Protein AF-C1D2J5-F1 (afdb_monomer_lite)

Structure (mmCIF, N/CA/C/O backbone):
data_AF-C1D2J5-F1
#
_entry.id   AF-C1D2J5-F1
#
loop_
_atom_site.group_PDB
_atom_site.id
_atom_site.type_symbol
_atom_site.label_atom_id
_atom_site.label_alt_id
_atom_site.label_comp_id
_atom_site.label_asym_id
_atom_site.label_entity_id
_atom_site.label_seq_id
_atom_site.pdbx_PDB_ins_code
_atom_site.Cartn_x
_atom_site.Cartn_y
_atom_site.Cartn_z
_atom_site.occupancy
_atom_site.B_iso_or_equiv
_atom_site.auth_seq_id
_atom_site.auth_comp_id
_atom_site.auth_asym_id
_atom_site.auth_atom_id
_atom_site.pdbx_PDB_model_num
ATOM 1 N N . MET A 1 1 ? -6.536 2.328 14.583 1.00 91.50 1 MET A N 1
ATOM 2 C CA . MET A 1 1 ? -5.349 3.203 14.401 1.00 91.50 1 MET A CA 1
ATOM 3 C C . MET A 1 1 ? -5.735 4.350 13.479 1.00 91.50 1 MET A C 1
ATOM 5 O O . MET A 1 1 ? -6.503 4.103 12.562 1.00 91.50 1 MET A O 1
ATOM 9 N N . ASP A 1 2 ? -5.246 5.573 13.706 1.00 90.94 2 ASP A N 1
ATOM 10 C CA . ASP A 1 2 ? -5.521 6.708 12.808 1.00 90.94 2 ASP A CA 1
ATOM 11 C C . ASP A 1 2 ? -4.529 6.802 11.626 1.00 90.94 2 ASP A C 1
ATOM 13 O O . ASP A 1 2 ? -3.505 6.115 11.583 1.00 90.94 2 ASP A O 1
ATOM 17 N N . LEU A 1 3 ? -4.850 7.641 10.634 1.00 90.56 3 LEU A N 1
ATOM 18 C CA . LEU A 1 3 ? -4.059 7.791 9.405 1.00 90.56 3 LEU A CA 1
ATOM 19 C C . LEU A 1 3 ? -2.657 8.386 9.625 1.00 90.56 3 LEU A C 1
ATOM 21 O O . LEU A 1 3 ? -1.710 7.845 9.048 1.00 90.56 3 LEU A O 1
ATOM 25 N N . PRO A 1 4 ? -2.465 9.453 10.430 1.00 91.62 4 PRO A N 1
ATOM 26 C CA . PRO A 1 4 ? -1.127 9.966 10.718 1.00 91.62 4 PRO A CA 1
ATOM 27 C C . PRO A 1 4 ? -0.212 8.923 11.366 1.00 91.62 4 PRO A C 1
ATOM 29 O O . PRO A 1 4 ? 0.933 8.773 10.931 1.00 91.62 4 PRO A O 1
ATOM 32 N N . ALA A 1 5 ? -0.711 8.161 12.346 1.00 93.06 5 ALA A N 1
ATOM 33 C CA . ALA A 1 5 ? 0.053 7.083 12.966 1.00 93.06 5 ALA A CA 1
ATOM 34 C C . ALA A 1 5 ? 0.360 5.968 11.957 1.00 93.06 5 ALA A C 1
ATOM 36 O O . ALA A 1 5 ? 1.503 5.523 11.855 1.00 93.06 5 ALA A O 1
ATOM 37 N N . ALA A 1 6 ? -0.623 5.561 11.148 1.00 94.62 6 ALA A N 1
ATOM 38 C 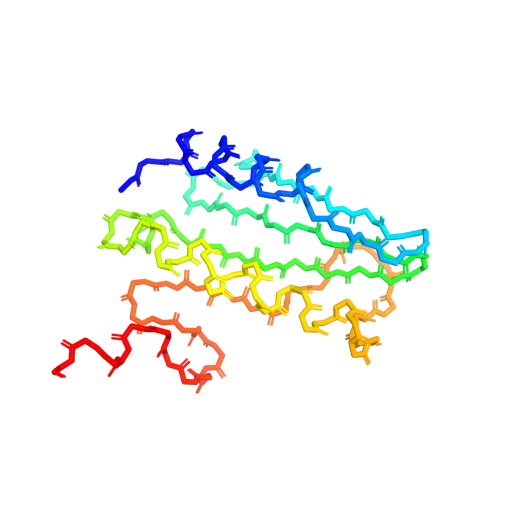CA . ALA A 1 6 ? -0.423 4.548 10.115 1.00 94.62 6 ALA A CA 1
ATOM 39 C C . ALA A 1 6 ? 0.625 4.971 9.071 1.00 94.62 6 ALA A C 1
ATOM 41 O O . ALA A 1 6 ? 1.479 4.166 8.698 1.00 94.62 6 ALA A O 1
ATOM 42 N N . LYS A 1 7 ? 0.618 6.243 8.645 1.00 94.38 7 LYS A N 1
ATOM 43 C CA . LYS A 1 7 ? 1.631 6.810 7.739 1.00 94.38 7 LYS A CA 1
ATOM 44 C C . LYS A 1 7 ? 3.030 6.718 8.341 1.00 94.38 7 LYS A C 1
ATOM 46 O O . LYS A 1 7 ? 3.953 6.320 7.636 1.00 94.38 7 LYS A O 1
ATOM 51 N N . GLN A 1 8 ? 3.195 7.045 9.624 1.00 94.94 8 GLN A N 1
ATOM 52 C CA . GLN A 1 8 ? 4.487 6.936 10.312 1.00 94.94 8 GLN A CA 1
ATOM 53 C C . GLN A 1 8 ? 4.981 5.487 10.378 1.00 94.94 8 GLN A C 1
ATOM 55 O O . GLN A 1 8 ? 6.134 5.224 10.041 1.00 94.94 8 GLN A O 1
ATOM 60 N N . VAL A 1 9 ? 4.104 4.547 10.738 1.00 96.00 9 VAL A N 1
ATOM 61 C CA . VAL A 1 9 ? 4.436 3.115 10.795 1.00 96.00 9 VAL A CA 1
ATOM 62 C C . VAL A 1 9 ? 4.844 2.593 9.419 1.00 96.00 9 VAL A C 1
ATOM 64 O O . VAL A 1 9 ? 5.890 1.964 9.279 1.00 96.00 9 VAL A O 1
ATOM 67 N N . VAL A 1 10 ? 4.058 2.890 8.380 1.00 96.12 10 VAL A N 1
ATOM 68 C CA . VAL A 1 10 ? 4.385 2.499 7.003 1.00 96.12 10 VAL A CA 1
ATOM 69 C C . VAL A 1 10 ? 5.706 3.119 6.556 1.00 96.12 10 VAL A C 1
ATOM 71 O O . VAL A 1 10 ? 6.526 2.422 5.964 1.00 96.12 10 VAL A O 1
ATOM 74 N N . GLN A 1 11 ? 5.942 4.399 6.853 1.00 95.81 11 GLN A N 1
ATOM 75 C CA . GLN A 1 11 ? 7.189 5.070 6.494 1.00 95.81 11 GLN A CA 1
ATOM 76 C C . GLN A 1 11 ? 8.402 4.407 7.156 1.00 95.81 11 GLN A C 1
ATOM 78 O O . GLN A 1 11 ? 9.431 4.245 6.502 1.00 95.81 11 GLN A O 1
ATOM 83 N N . GLN A 1 12 ? 8.284 3.999 8.421 1.00 96.00 12 GLN A N 1
ATOM 84 C CA . GLN A 1 12 ? 9.341 3.268 9.115 1.00 96.00 12 GLN A CA 1
ATOM 85 C C . GLN A 1 12 ? 9.600 1.907 8.459 1.00 96.00 12 GLN A C 1
ATOM 87 O O . GLN A 1 12 ? 10.738 1.617 8.107 1.00 96.00 12 GLN A O 1
ATOM 92 N N . ILE A 1 13 ? 8.547 1.120 8.202 1.00 95.06 13 ILE A N 1
ATOM 93 C CA . ILE A 1 13 ? 8.670 -0.179 7.523 1.00 95.06 13 ILE A CA 1
ATOM 94 C C . ILE A 1 13 ? 9.359 -0.013 6.165 1.00 95.06 13 ILE A C 1
ATOM 96 O O . ILE A 1 13 ? 10.277 -0.759 5.846 1.00 95.06 13 ILE A O 1
ATOM 100 N N . ILE A 1 14 ? 8.947 0.979 5.369 1.00 93.12 14 ILE A N 1
ATOM 101 C CA . ILE A 1 14 ? 9.548 1.271 4.063 1.00 93.12 14 ILE A CA 1
ATOM 102 C C . ILE A 1 14 ? 11.049 1.552 4.180 1.00 93.12 14 ILE A C 1
ATOM 104 O O . ILE A 1 14 ? 11.816 1.047 3.362 1.00 93.12 14 ILE A O 1
ATOM 108 N N . ASN A 1 15 ? 11.461 2.341 5.173 1.00 91.75 15 ASN A N 1
ATOM 109 C CA . ASN A 1 15 ? 12.866 2.697 5.371 1.00 91.75 15 ASN A CA 1
ATOM 110 C C . ASN A 1 15 ? 13.731 1.484 5.754 1.00 91.75 15 ASN A C 1
ATOM 112 O O . ASN A 1 15 ? 14.912 1.457 5.415 1.00 91.75 15 ASN A O 1
ATOM 116 N N . ASP A 1 16 ? 13.138 0.487 6.412 1.00 93.56 16 ASP A N 1
ATOM 117 C CA . ASP A 1 16 ? 13.830 -0.723 6.864 1.00 93.56 16 ASP A CA 1
ATOM 118 C C . ASP A 1 16 ? 13.852 -1.841 5.796 1.00 93.56 16 ASP A C 1
ATOM 120 O O . ASP A 1 16 ? 14.579 -2.831 5.928 1.00 93.56 16 ASP A O 1
ATOM 124 N N . LEU A 1 17 ? 13.072 -1.716 4.715 1.00 89.88 17 LEU A N 1
ATOM 125 C CA . LEU A 1 17 ? 12.999 -2.727 3.658 1.00 89.88 17 LEU A CA 1
ATOM 126 C C . LEU A 1 17 ? 14.209 -2.674 2.715 1.00 89.88 17 LEU A C 1
ATOM 128 O O . LEU A 1 17 ? 14.514 -1.656 2.098 1.00 89.88 17 LEU A O 1
ATOM 132 N N . SER A 1 18 ? 14.840 -3.830 2.491 1.00 91.12 18 SER A N 1
ATOM 133 C CA . SER A 1 18 ? 15.843 -3.997 1.431 1.00 91.12 18 SER A CA 1
ATOM 134 C C . SER A 1 18 ? 15.171 -4.159 0.066 1.00 91.12 18 SER A C 1
ATOM 136 O O . SER A 1 18 ? 14.661 -5.232 -0.255 1.00 91.12 18 SER A O 1
ATOM 138 N N . LEU A 1 19 ? 15.161 -3.105 -0.748 1.00 90.12 19 LEU A N 1
ATOM 139 C CA . LEU A 1 19 ? 14.510 -3.101 -2.061 1.00 90.12 19 LEU A CA 1
ATOM 140 C C . LEU A 1 19 ? 15.486 -3.469 -3.194 1.00 90.12 19 LEU A C 1
ATOM 142 O O . LEU A 1 19 ? 16.669 -3.146 -3.095 1.00 90.12 19 LEU A O 1
ATOM 146 N N . PRO A 1 20 ? 15.017 -4.103 -4.289 1.00 90.50 20 PRO A N 1
ATOM 147 C CA . PRO A 1 20 ? 15.836 -4.292 -5.485 1.00 90.50 20 PRO A CA 1
ATOM 148 C C . PRO A 1 20 ? 16.302 -2.958 -6.080 1.00 90.50 20 PRO A C 1
ATOM 150 O O . PRO A 1 20 ? 15.572 -1.964 -6.019 1.00 90.50 20 PRO A O 1
ATOM 153 N N . ASP A 1 21 ? 17.463 -2.957 -6.736 1.00 90.00 21 ASP A N 1
ATOM 154 C CA . ASP A 1 21 ? 18.033 -1.764 -7.373 1.00 90.00 21 ASP A CA 1
ATOM 155 C C . ASP A 1 21 ? 17.024 -1.026 -8.266 1.00 90.00 21 ASP A C 1
ATOM 157 O O . ASP A 1 21 ? 16.275 -1.621 -9.045 1.00 90.00 21 ASP A O 1
ATOM 161 N N . GLY A 1 22 ? 16.998 0.303 -8.145 1.00 88.00 22 GLY A N 1
ATOM 162 C CA . GLY A 1 22 ? 16.078 1.158 -8.899 1.00 88.00 22 GLY A CA 1
ATOM 163 C C . GLY A 1 22 ? 14.617 1.102 -8.435 1.00 88.00 22 GLY A C 1
ATOM 164 O O . GLY A 1 22 ? 13.764 1.729 -9.071 1.00 88.00 22 GLY A O 1
ATOM 165 N N . THR A 1 23 ? 14.324 0.394 -7.338 1.00 93.31 23 THR A N 1
ATOM 166 C CA . THR A 1 23 ? 13.004 0.370 -6.699 1.00 93.31 23 THR A CA 1
ATOM 167 C C . THR A 1 23 ? 12.929 1.384 -5.566 1.00 93.31 23 THR A C 1
ATOM 169 O O . THR A 1 23 ? 13.836 1.500 -4.747 1.00 93.31 23 THR A O 1
ATOM 172 N N . ARG A 1 24 ? 11.825 2.125 -5.509 1.00 92.69 24 ARG A N 1
ATOM 173 C CA . ARG A 1 24 ? 11.504 3.080 -4.450 1.00 92.69 24 ARG A CA 1
ATOM 174 C C . ARG A 1 24 ? 10.089 2.831 -3.960 1.00 92.69 24 ARG A C 1
ATOM 176 O O . ARG A 1 24 ? 9.193 2.552 -4.759 1.00 92.69 24 ARG A O 1
ATOM 183 N N . LEU A 1 25 ? 9.907 2.970 -2.657 1.00 94.12 25 LEU A N 1
ATOM 184 C CA . LEU A 1 25 ? 8.610 2.953 -2.003 1.00 94.12 25 LEU A CA 1
ATOM 185 C C . LEU A 1 25 ? 8.287 4.351 -1.470 1.00 94.12 25 LEU A C 1
ATOM 187 O O . LEU A 1 25 ? 9.185 5.101 -1.091 1.00 94.12 25 LEU A O 1
ATOM 191 N N . GLY A 1 26 ? 7.005 4.691 -1.443 1.00 93.19 26 GLY A N 1
ATOM 192 C CA . GLY A 1 26 ? 6.492 5.914 -0.838 1.00 93.19 26 GLY A CA 1
ATOM 193 C C . GLY A 1 26 ? 5.137 5.675 -0.187 1.00 93.19 26 GLY A C 1
ATOM 194 O O . GLY A 1 26 ? 4.445 4.710 -0.515 1.00 93.19 26 GLY A O 1
ATOM 195 N N . VAL A 1 27 ? 4.758 6.559 0.732 1.00 93.31 27 VAL A N 1
ATOM 196 C CA . VAL A 1 27 ? 3.453 6.539 1.394 1.00 93.31 27 VAL A CA 1
ATOM 197 C C . VAL A 1 27 ? 2.815 7.921 1.344 1.00 93.31 27 VAL A C 1
ATOM 199 O O . VAL A 1 27 ? 3.472 8.925 1.620 1.00 93.31 27 VAL A O 1
ATOM 202 N N . ASP A 1 28 ? 1.535 7.968 0.993 1.00 90.38 28 ASP A N 1
ATOM 203 C CA . ASP A 1 28 ? 0.780 9.205 0.830 1.00 90.38 28 AS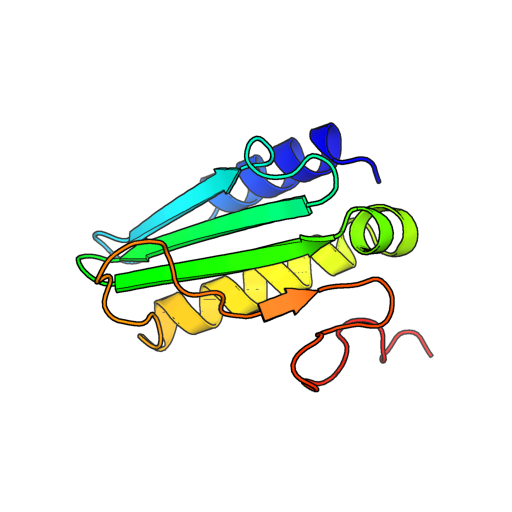P A CA 1
ATOM 204 C C . ASP A 1 28 ? -0.633 9.104 1.426 1.00 90.38 28 ASP A C 1
ATOM 206 O O . ASP A 1 28 ? -1.262 8.049 1.398 1.00 90.38 28 ASP A O 1
ATOM 210 N N . VAL A 1 29 ? -1.117 10.222 1.964 1.00 81.38 29 VAL A N 1
ATOM 211 C CA . VAL A 1 29 ? -2.487 10.427 2.473 1.00 81.38 29 VAL A CA 1
ATOM 212 C C . VAL A 1 29 ? -3.164 11.630 1.803 1.00 81.38 29 VAL A C 1
ATOM 214 O O . VAL A 1 29 ? -4.359 11.843 1.986 1.00 81.38 29 VAL A O 1
ATOM 217 N N . ASP A 1 30 ? -2.427 12.426 1.021 1.00 64.12 30 ASP A N 1
ATOM 218 C CA . ASP A 1 30 ? -2.837 13.781 0.644 1.00 64.12 30 ASP A CA 1
ATOM 219 C C . ASP A 1 30 ? -3.888 13.794 -0.482 1.00 64.12 30 ASP A C 1
ATOM 221 O O . ASP A 1 30 ? -4.643 14.756 -0.618 1.00 64.12 30 ASP A O 1
ATOM 225 N N . ALA A 1 31 ? -4.001 12.716 -1.268 1.00 66.06 31 ALA A N 1
ATOM 226 C CA . ALA A 1 31 ? -4.985 12.617 -2.352 1.00 66.06 31 ALA A CA 1
ATOM 227 C C . ALA A 1 31 ? -6.412 12.256 -1.885 1.00 66.06 31 ALA A C 1
ATOM 229 O O . ALA A 1 31 ? -7.376 12.512 -2.608 1.00 66.06 31 ALA A O 1
ATOM 230 N N . ASN A 1 32 ? -6.568 11.627 -0.713 1.00 77.00 32 ASN A N 1
ATOM 231 C CA . ASN A 1 32 ? -7.872 11.263 -0.156 1.00 77.00 32 ASN A CA 1
ATOM 232 C C . ASN A 1 32 ? -7.764 11.091 1.373 1.00 77.00 32 ASN A C 1
ATOM 234 O O . ASN A 1 32 ? -7.069 10.176 1.816 1.00 77.00 32 ASN A O 1
ATOM 238 N N . PRO A 1 33 ? -8.483 11.902 2.174 1.00 79.69 33 PRO A N 1
ATOM 239 C CA . PRO A 1 33 ? -8.329 11.930 3.628 1.00 79.69 33 PRO A CA 1
ATOM 240 C C . PRO A 1 33 ? -8.807 10.658 4.340 1.00 7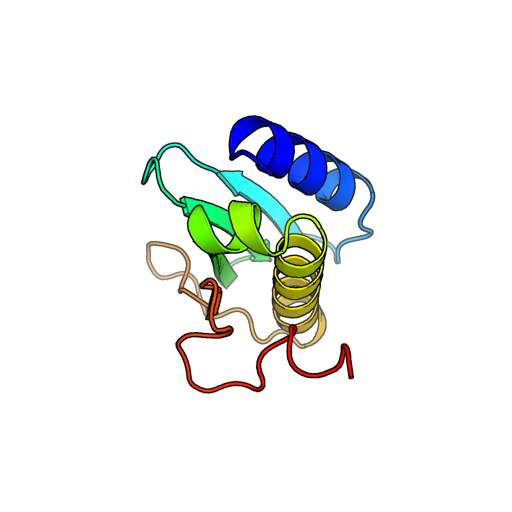9.69 33 PRO A C 1
ATOM 242 O O . PRO A 1 33 ? -8.584 10.542 5.538 1.00 79.69 33 PRO A O 1
ATOM 245 N N . ASP A 1 34 ? -9.438 9.714 3.636 1.00 92.12 34 ASP A N 1
ATOM 246 C CA . ASP A 1 34 ? -9.898 8.437 4.189 1.00 92.12 34 ASP A CA 1
ATOM 247 C C . ASP A 1 34 ? -9.077 7.242 3.680 1.00 92.12 34 ASP A C 1
ATOM 249 O O . ASP A 1 34 ? -9.503 6.087 3.795 1.00 92.12 34 ASP A O 1
ATOM 253 N N . ARG A 1 35 ? -7.910 7.489 3.069 1.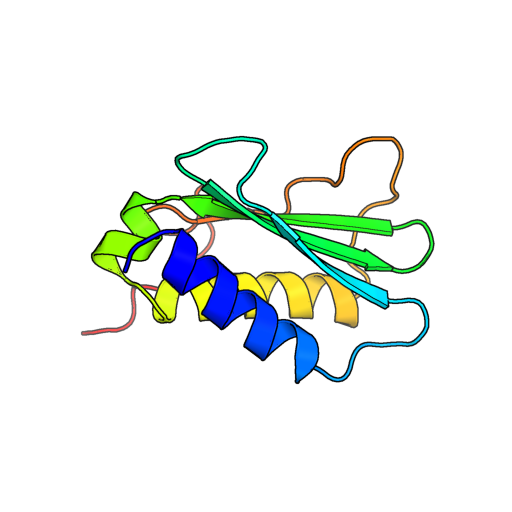00 93.44 35 ARG A N 1
ATOM 254 C CA . ARG A 1 35 ? -7.072 6.441 2.477 1.00 93.44 35 ARG A CA 1
ATOM 255 C C . ARG A 1 35 ? -5.589 6.670 2.734 1.00 93.44 35 ARG A C 1
ATOM 257 O O . ARG A 1 35 ? -5.087 7.785 2.659 1.00 93.44 35 ARG A O 1
ATOM 264 N N . LEU A 1 36 ? -4.881 5.570 2.959 1.00 95.44 36 LEU A N 1
ATOM 265 C CA . LEU A 1 36 ? -3.428 5.501 2.964 1.00 95.44 36 LEU A CA 1
ATOM 266 C C . LEU A 1 36 ? -2.968 4.780 1.695 1.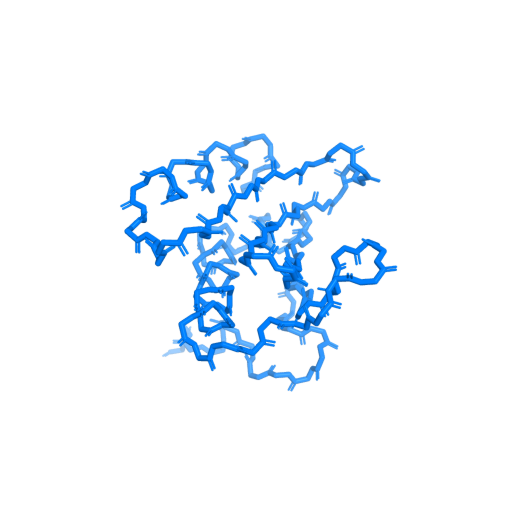00 95.44 36 LEU A C 1
ATOM 268 O O . LEU A 1 36 ? -3.264 3.601 1.498 1.00 95.44 36 LEU A O 1
ATOM 272 N N . ASN A 1 37 ? -2.243 5.485 0.836 1.00 95.38 37 ASN A N 1
ATOM 273 C CA . ASN A 1 37 ? -1.687 4.953 -0.400 1.00 95.38 37 ASN A CA 1
ATOM 274 C C . ASN A 1 37 ? -0.232 4.546 -0.172 1.00 95.38 37 ASN A C 1
ATOM 276 O O . ASN A 1 37 ? 0.577 5.366 0.256 1.00 95.38 37 ASN A O 1
ATOM 280 N N . ILE A 1 38 ? 0.123 3.309 -0.510 1.00 96.06 38 ILE A N 1
ATOM 281 C CA . ILE A 1 38 ? 1.506 2.826 -0.508 1.00 96.06 38 ILE A CA 1
ATOM 282 C C . ILE A 1 38 ? 1.921 2.571 -1.951 1.00 96.06 38 ILE A C 1
ATOM 284 O O . ILE A 1 38 ? 1.363 1.708 -2.626 1.00 96.06 38 ILE A O 1
ATOM 288 N N . ILE A 1 39 ? 2.882 3.348 -2.435 1.00 95.25 39 ILE A N 1
ATOM 289 C CA . ILE A 1 39 ? 3.268 3.408 -3.842 1.00 95.25 39 ILE A CA 1
ATOM 290 C C . ILE A 1 39 ? 4.620 2.724 -4.013 1.00 95.25 39 ILE A C 1
ATOM 292 O O . ILE A 1 39 ? 5.573 3.047 -3.308 1.00 95.25 39 ILE A O 1
ATOM 296 N N . ALA A 1 40 ? 4.723 1.823 -4.987 1.00 95.50 40 ALA A N 1
ATOM 297 C CA . ALA A 1 40 ? 5.985 1.265 -5.450 1.00 95.50 40 ALA A CA 1
ATOM 298 C C . ALA A 1 40 ? 6.299 1.754 -6.858 1.00 95.50 40 ALA A C 1
ATOM 300 O O . ALA A 1 40 ? 5.437 1.723 -7.734 1.00 95.50 40 ALA A O 1
ATOM 301 N N . ILE A 1 41 ? 7.549 2.149 -7.086 1.00 94.25 41 ILE A N 1
ATOM 302 C CA . ILE A 1 41 ? 8.088 2.497 -8.402 1.00 94.25 41 ILE A CA 1
ATOM 303 C C . ILE A 1 41 ? 9.370 1.697 -8.603 1.00 94.25 41 ILE A C 1
ATOM 305 O O . ILE A 1 41 ? 10.298 1.838 -7.816 1.00 94.25 41 ILE A O 1
ATOM 309 N N . SER A 1 42 ? 9.448 0.898 -9.663 1.00 92.75 42 SER A N 1
ATOM 310 C CA . SER A 1 42 ? 10.640 0.132 -10.040 1.00 92.75 42 SER A CA 1
ATOM 311 C C . SER A 1 42 ? 10.948 0.354 -11.520 1.00 92.75 42 SER A C 1
ATOM 313 O O . SER A 1 42 ? 10.236 -0.122 -12.409 1.00 92.75 42 SER A O 1
ATOM 315 N N . GLY A 1 43 ? 11.977 1.156 -11.807 1.00 90.25 43 GLY A N 1
ATOM 316 C CA . GLY A 1 43 ? 12.278 1.597 -13.172 1.00 90.25 43 GLY A CA 1
ATOM 317 C C . GLY A 1 43 ? 11.086 2.307 -13.834 1.00 90.25 43 GLY A C 1
ATOM 318 O O . GLY A 1 43 ? 10.668 3.372 -13.390 1.00 90.25 43 GLY A O 1
ATOM 319 N N . ARG A 1 44 ? 10.535 1.717 -14.908 1.00 92.25 44 ARG A N 1
ATOM 320 C CA . ARG A 1 44 ? 9.345 2.218 -15.637 1.00 92.25 44 ARG A CA 1
ATOM 321 C C . ARG A 1 44 ? 8.035 1.556 -15.205 1.00 92.25 44 ARG A C 1
ATOM 323 O O . ARG A 1 44 ? 7.064 1.576 -15.957 1.00 92.25 44 ARG A O 1
ATOM 330 N N . ARG A 1 45 ? 8.013 0.902 -14.050 1.00 94.38 45 ARG A N 1
ATOM 331 C CA . ARG A 1 45 ? 6.842 0.195 -13.534 1.00 94.38 45 ARG A CA 1
ATOM 332 C C . ARG A 1 45 ? 6.413 0.810 -12.218 1.00 94.38 45 ARG A C 1
ATOM 334 O O . ARG A 1 45 ? 7.272 1.195 -11.427 1.00 94.38 45 ARG A O 1
ATOM 341 N N . ALA A 1 46 ? 5.111 0.908 -11.983 1.00 95.06 46 ALA A N 1
ATOM 342 C CA . ALA A 1 46 ? 4.611 1.373 -10.699 1.00 95.06 46 ALA A CA 1
ATOM 343 C C . ALA A 1 46 ? 3.243 0.793 -10.368 1.00 95.06 46 ALA A C 1
ATOM 345 O O . ALA A 1 46 ? 2.430 0.514 -11.250 1.00 95.06 46 ALA A O 1
ATOM 346 N N . GLY A 1 47 ? 2.984 0.673 -9.074 1.00 95.50 47 GLY A N 1
ATOM 347 C CA . GLY A 1 47 ? 1.695 0.264 -8.553 1.00 95.50 47 GLY A CA 1
ATOM 348 C C . GLY A 1 47 ? 1.443 0.868 -7.183 1.00 95.50 47 GLY A C 1
ATOM 349 O O . GLY A 1 47 ? 2.367 1.337 -6.518 1.00 95.50 47 GLY A O 1
ATOM 350 N N . VAL A 1 48 ? 0.181 0.880 -6.782 1.00 95.69 48 VAL A N 1
ATOM 351 C CA . VAL A 1 48 ? -0.258 1.400 -5.490 1.00 95.69 48 VAL A CA 1
ATOM 352 C C . VAL A 1 48 ? -1.150 0.385 -4.792 1.00 95.69 48 VAL A C 1
ATOM 354 O O . VAL A 1 48 ? -2.048 -0.191 -5.403 1.00 95.69 48 VAL A O 1
ATOM 357 N N . VAL A 1 49 ? -0.902 0.163 -3.508 1.00 96.62 49 VAL A N 1
ATOM 358 C CA . VAL A 1 49 ? -1.830 -0.529 -2.614 1.00 96.62 49 VAL A CA 1
ATOM 359 C C . VAL A 1 49 ? -2.501 0.517 -1.738 1.00 96.62 49 VAL A C 1
ATOM 361 O O . VAL A 1 49 ? -1.837 1.404 -1.207 1.00 96.62 49 VAL A O 1
ATOM 364 N N . VAL A 1 50 ? -3.817 0.422 -1.605 1.00 96.25 50 VAL A N 1
ATOM 365 C CA . VAL A 1 50 ? -4.635 1.383 -0.863 1.00 96.25 50 VAL A CA 1
ATOM 366 C C . VAL A 1 50 ? -5.177 0.713 0.393 1.00 96.25 50 VAL A C 1
ATOM 368 O O . VAL A 1 50 ? -5.715 -0.389 0.314 1.00 96.25 50 VAL A O 1
ATOM 371 N N . ILE A 1 51 ? -5.074 1.380 1.538 1.00 96.81 51 ILE A N 1
ATOM 372 C CA . ILE A 1 51 ? -5.709 0.963 2.793 1.00 96.81 51 ILE A CA 1
ATOM 373 C C . ILE A 1 51 ? -6.748 2.015 3.163 1.00 96.81 51 ILE A C 1
ATOM 375 O O . ILE A 1 51 ? -6.422 3.202 3.211 1.00 96.81 51 ILE A O 1
ATOM 379 N N . THR A 1 52 ? -7.994 1.616 3.405 1.00 96.12 52 THR A N 1
ATOM 380 C CA . THR A 1 52 ? -9.020 2.558 3.867 1.00 96.12 52 THR A CA 1
ATOM 381 C C . THR A 1 52 ? -8.831 2.897 5.346 1.00 96.12 52 THR A C 1
ATOM 383 O O . THR A 1 52 ? -8.247 2.133 6.119 1.00 96.12 52 THR A O 1
ATOM 386 N N . LYS A 1 53 ? -9.339 4.060 5.757 1.00 95.69 53 LYS A N 1
ATOM 387 C CA . LYS A 1 53 ? -9.324 4.506 7.152 1.00 95.69 53 LYS A CA 1
ATOM 388 C C . LYS A 1 53 ? -9.999 3.499 8.087 1.00 95.69 53 LYS A C 1
ATOM 390 O O . LYS A 1 53 ? -9.404 3.129 9.088 1.00 95.69 53 LYS A O 1
ATOM 395 N N . GLU A 1 54 ? -11.175 2.997 7.720 1.00 95.50 54 GLU A N 1
ATOM 396 C CA . GLU A 1 54 ? -11.898 1.955 8.470 1.00 95.50 54 GLU A CA 1
ATOM 397 C C . GLU A 1 54 ? -11.059 0.675 8.655 1.00 95.50 54 GLU A C 1
ATOM 399 O O . GLU A 1 54 ? -11.001 0.129 9.751 1.00 95.50 54 GLU A O 1
ATOM 404 N N . ALA A 1 55 ? -10.305 0.233 7.639 1.00 96.31 55 ALA A N 1
ATOM 405 C CA . ALA A 1 55 ? -9.429 -0.934 7.769 1.00 96.31 55 ALA A CA 1
ATOM 406 C C . ALA A 1 55 ? -8.291 -0.700 8.779 1.00 96.31 55 ALA A C 1
ATOM 408 O O . ALA A 1 55 ? -7.890 -1.616 9.501 1.00 96.31 55 ALA A O 1
ATOM 409 N N . LEU A 1 56 ? -7.759 0.525 8.839 1.00 96.44 56 LEU A N 1
ATOM 410 C CA . LEU A 1 56 ? -6.758 0.929 9.831 1.00 96.44 56 LEU A CA 1
ATOM 411 C C . LEU A 1 56 ? -7.365 1.074 11.231 1.00 96.44 56 LEU A C 1
ATOM 413 O O . LEU A 1 56 ? -6.705 0.756 12.225 1.00 96.44 56 LEU A O 1
ATOM 417 N N . GLU A 1 57 ? -8.602 1.550 11.331 1.00 95.56 57 GLU A N 1
ATOM 418 C CA . GLU A 1 57 ? -9.336 1.675 12.588 1.00 95.56 57 GLU A CA 1
ATOM 419 C C . GLU A 1 57 ? -9.606 0.301 13.202 1.00 95.56 57 GLU A C 1
ATOM 421 O O . GLU A 1 57 ? -9.208 0.090 14.350 1.00 95.56 57 GLU A O 1
ATOM 426 N N . ASP A 1 58 ? -10.125 -0.633 12.406 1.00 95.69 58 ASP A N 1
ATOM 427 C CA . ASP A 1 58 ? -10.523 -1.970 12.850 1.00 95.69 58 ASP A CA 1
ATOM 428 C C . ASP A 1 58 ? -9.330 -2.920 13.043 1.00 95.69 58 ASP A C 1
ATOM 430 O O . ASP A 1 58 ? -9.266 -3.651 14.031 1.00 95.69 58 ASP A O 1
ATOM 434 N N . HIS A 1 59 ? -8.354 -2.906 12.122 1.00 95.94 59 HIS A N 1
ATOM 435 C CA . HIS A 1 59 ? -7.304 -3.939 12.058 1.00 95.94 59 HIS A CA 1
ATOM 436 C C . HIS A 1 59 ? -5.874 -3.408 12.232 1.00 95.94 59 HIS A C 1
ATOM 438 O O . HIS A 1 59 ? -4.934 -4.193 12.395 1.00 95.94 59 HIS A O 1
ATOM 444 N N . GLY A 1 60 ? -5.674 -2.087 12.202 1.00 95.44 60 GLY A N 1
ATOM 445 C CA . GLY A 1 60 ? -4.392 -1.426 12.473 1.00 95.44 60 GLY A CA 1
ATOM 446 C C . GLY A 1 60 ? -3.197 -2.042 11.736 1.00 95.44 60 GLY A C 1
ATOM 447 O O . GLY A 1 60 ? -3.151 -2.086 10.506 1.00 95.44 60 GLY A O 1
ATOM 448 N N . HIS A 1 61 ? -2.218 -2.547 12.495 1.00 95.69 61 HIS A N 1
ATOM 449 C CA . HIS A 1 61 ? -0.994 -3.150 11.955 1.00 95.69 61 HIS A CA 1
ATOM 450 C C . HIS A 1 61 ? -1.245 -4.335 11.016 1.00 95.69 61 HIS A C 1
ATOM 452 O O . HIS A 1 61 ? -0.457 -4.550 10.097 1.00 95.69 61 HIS A O 1
ATOM 458 N N . LYS A 1 62 ? -2.331 -5.099 11.196 1.00 95.44 62 LYS A N 1
ATOM 459 C CA . LYS A 1 62 ? -2.649 -6.209 10.286 1.00 95.44 62 LYS A CA 1
ATOM 460 C C . LYS A 1 62 ? -2.966 -5.711 8.882 1.00 95.44 62 LYS A C 1
ATOM 462 O O . LYS A 1 62 ? -2.478 -6.293 7.915 1.00 95.44 62 LYS A O 1
ATOM 467 N N . ALA A 1 63 ? -3.721 -4.618 8.771 1.00 96.62 63 ALA A N 1
ATOM 468 C CA . ALA A 1 63 ? -4.015 -3.993 7.486 1.00 96.62 63 ALA A CA 1
ATOM 469 C C . ALA A 1 63 ? -2.730 -3.486 6.808 1.00 96.62 63 ALA A C 1
ATOM 471 O O . ALA A 1 63 ? -2.504 -3.747 5.627 1.00 96.62 63 ALA A O 1
ATOM 472 N N . ILE A 1 64 ? -1.849 -2.841 7.582 1.00 96.94 64 ILE A N 1
ATOM 473 C CA . ILE A 1 64 ? -0.543 -2.363 7.106 1.00 96.94 64 ILE A CA 1
ATOM 474 C C . ILE A 1 64 ? 0.321 -3.520 6.593 1.00 96.94 64 ILE A C 1
ATOM 476 O O . ILE A 1 64 ? 0.802 -3.473 5.462 1.00 96.94 64 ILE A O 1
ATOM 480 N N . ASN A 1 65 ? 0.492 -4.576 7.388 1.00 96.00 65 ASN A N 1
ATOM 481 C CA . ASN A 1 65 ? 1.341 -5.709 7.024 1.00 96.00 65 ASN A CA 1
ATOM 482 C C . ASN A 1 65 ? 0.830 -6.419 5.766 1.00 96.00 65 ASN A C 1
ATOM 484 O O . ASN A 1 65 ? 1.620 -6.733 4.879 1.00 96.00 65 ASN A O 1
ATOM 488 N N . ALA A 1 66 ? -0.486 -6.618 5.650 1.00 96.31 66 ALA A N 1
ATOM 489 C CA . ALA A 1 66 ? -1.088 -7.203 4.456 1.00 96.31 66 ALA A CA 1
ATOM 490 C C . ALA A 1 66 ? -0.826 -6.352 3.204 1.00 96.31 66 ALA A C 1
ATOM 492 O O . ALA A 1 66 ? -0.499 -6.886 2.141 1.00 96.31 66 ALA A O 1
ATOM 493 N N . ALA A 1 67 ? -0.932 -5.028 3.333 1.00 96.44 67 ALA A N 1
ATOM 494 C CA . ALA A 1 67 ? -0.667 -4.100 2.243 1.00 96.44 67 ALA A CA 1
ATOM 495 C C . ALA A 1 67 ? 0.803 -4.099 1.806 1.00 96.44 67 ALA A C 1
ATOM 497 O O . ALA A 1 67 ? 1.086 -4.188 0.609 1.00 96.44 67 ALA A O 1
ATOM 498 N N . ILE A 1 68 ? 1.731 -4.062 2.766 1.00 95.88 68 ILE A N 1
ATOM 499 C CA . ILE A 1 68 ? 3.170 -4.139 2.502 1.00 95.88 68 ILE A CA 1
ATOM 500 C C . ILE A 1 68 ? 3.529 -5.466 1.837 1.00 95.88 68 ILE A C 1
ATOM 502 O O . ILE A 1 68 ? 4.223 -5.459 0.825 1.00 95.88 68 ILE A O 1
ATOM 506 N N . GLU A 1 69 ? 3.029 -6.595 2.337 1.00 95.12 69 GLU A N 1
ATOM 507 C CA . GLU A 1 69 ? 3.298 -7.908 1.740 1.00 95.12 69 GLU A CA 1
ATOM 508 C C . GLU A 1 69 ? 2.796 -8.003 0.298 1.00 95.12 69 GLU A C 1
ATOM 510 O O . GLU A 1 69 ? 3.514 -8.487 -0.580 1.00 95.12 69 GLU A O 1
ATOM 515 N N . ARG A 1 70 ? 1.601 -7.474 0.011 1.00 95.50 70 ARG A N 1
ATOM 516 C CA . ARG A 1 70 ? 1.082 -7.431 -1.359 1.00 95.50 70 ARG A CA 1
ATOM 517 C C . ARG A 1 70 ? 1.968 -6.602 -2.285 1.00 95.50 70 ARG A C 1
ATOM 519 O O . ARG A 1 70 ? 2.256 -7.024 -3.404 1.00 95.50 70 ARG A O 1
ATOM 526 N N . LEU A 1 71 ? 2.424 -5.444 -1.811 1.00 94.75 71 LEU A N 1
ATOM 527 C CA . LEU A 1 71 ? 3.301 -4.567 -2.580 1.00 94.75 71 LEU A CA 1
ATOM 528 C C . LEU A 1 71 ? 4.688 -5.192 -2.792 1.00 94.75 71 LEU A C 1
ATOM 530 O O . LEU A 1 71 ? 5.231 -5.122 -3.894 1.00 94.75 71 LEU A O 1
ATOM 534 N N . ARG A 1 72 ? 5.243 -5.850 -1.766 1.00 94.06 72 ARG A N 1
ATOM 535 C CA . ARG A 1 72 ? 6.516 -6.579 -1.845 1.00 94.06 72 ARG A CA 1
ATOM 536 C C . ARG A 1 72 ? 6.450 -7.682 -2.890 1.00 94.06 72 ARG A C 1
ATOM 538 O O . ARG A 1 72 ? 7.323 -7.719 -3.749 1.00 94.06 72 ARG A O 1
ATOM 545 N N . ARG A 1 73 ? 5.412 -8.525 -2.876 1.00 93.88 73 ARG A N 1
ATOM 546 C CA . ARG A 1 73 ? 5.219 -9.562 -3.908 1.00 93.88 73 ARG A CA 1
ATOM 547 C C . ARG A 1 73 ? 5.227 -8.959 -5.307 1.00 93.88 73 ARG A C 1
ATOM 549 O O . ARG A 1 73 ? 6.040 -9.355 -6.128 1.00 93.88 73 ARG A O 1
ATOM 556 N N . ALA A 1 74 ? 4.452 -7.897 -5.532 1.00 94.00 74 ALA A N 1
ATOM 557 C CA . ALA A 1 74 ? 4.425 -7.228 -6.832 1.00 94.00 74 ALA A CA 1
ATOM 558 C C . ALA A 1 74 ? 5.809 -6.708 -7.283 1.00 94.00 74 ALA A C 1
ATOM 560 O O . ALA A 1 74 ? 6.132 -6.751 -8.471 1.00 94.00 74 ALA A O 1
ATOM 561 N N . ILE A 1 75 ? 6.640 -6.234 -6.346 1.00 93.31 75 ILE A N 1
ATOM 562 C CA . ILE A 1 75 ? 8.021 -5.812 -6.617 1.00 93.31 75 ILE A CA 1
ATOM 563 C C . ILE A 1 75 ? 8.916 -7.008 -6.970 1.00 93.31 75 ILE A C 1
ATOM 565 O O . ILE A 1 75 ? 9.564 -6.988 -8.018 1.00 93.31 75 ILE A O 1
ATOM 569 N N . TYR A 1 76 ? 8.992 -8.024 -6.105 1.00 91.25 76 TYR A N 1
ATOM 570 C CA . TYR A 1 76 ? 9.952 -9.126 -6.261 1.00 91.25 76 TYR A CA 1
ATOM 571 C C . TYR A 1 76 ? 9.567 -10.093 -7.384 1.00 91.25 76 TYR A C 1
ATOM 573 O O . TYR A 1 76 ? 10.455 -10.573 -8.091 1.00 91.25 76 TYR A O 1
ATOM 581 N N . ASP A 1 77 ? 8.270 -10.288 -7.620 1.00 92.31 77 ASP A N 1
ATOM 582 C CA . ASP A 1 77 ? 7.749 -11.131 -8.702 1.00 92.31 77 ASP A CA 1
ATOM 583 C C . ASP A 1 77 ? 7.760 -10.396 -10.059 1.00 92.31 77 ASP A C 1
ATOM 585 O O . ASP A 1 77 ? 7.516 -10.992 -11.104 1.00 92.31 77 ASP A O 1
ATOM 589 N N . LYS A 1 78 ? 8.138 -9.104 -10.072 1.00 84.75 78 LYS A N 1
ATOM 590 C CA . LYS A 1 78 ? 8.167 -8.212 -11.252 1.00 84.75 78 LYS A CA 1
ATOM 591 C C . LYS A 1 78 ? 6.792 -7.998 -11.900 1.00 84.75 78 LYS A C 1
ATOM 593 O O . LYS A 1 78 ? 6.704 -7.631 -13.077 1.00 84.75 78 LYS A O 1
ATOM 598 N N . ASP A 1 79 ? 5.746 -8.114 -11.093 1.00 90.81 79 ASP A N 1
ATOM 599 C CA . ASP A 1 79 ? 4.343 -7.954 -11.478 1.00 90.81 79 ASP A CA 1
ATOM 600 C C . ASP A 1 79 ? 3.863 -6.496 -11.462 1.00 90.81 79 ASP A C 1
ATOM 602 O O . ASP A 1 79 ? 2.710 -6.212 -11.788 1.00 90.81 79 ASP A O 1
ATOM 606 N N . LEU A 1 80 ? 4.735 -5.532 -11.137 1.00 92.81 80 LEU A N 1
ATOM 607 C CA . LEU A 1 80 ? 4.391 -4.115 -11.266 1.00 92.81 80 LEU A CA 1
ATOM 608 C C . LEU A 1 80 ? 4.054 -3.765 -12.732 1.00 92.81 80 LEU A C 1
ATOM 610 O O . LEU A 1 80 ? 4.900 -3.970 -13.613 1.00 92.81 80 LEU A O 1
ATOM 614 N N . PRO A 1 81 ? 2.875 -3.187 -13.019 1.00 92.12 81 PRO A N 1
ATOM 615 C CA . PRO A 1 81 ? 2.501 -2.774 -14.369 1.00 92.12 81 PRO A CA 1
ATOM 616 C C . PRO A 1 81 ? 3.401 -1.665 -14.919 1.00 92.12 81 PRO A C 1
ATOM 618 O O . PRO A 1 81 ? 3.999 -0.896 -14.164 1.00 92.12 81 PRO A O 1
ATOM 621 N N . LEU A 1 82 ? 3.478 -1.555 -16.250 1.00 92.12 82 LEU A N 1
ATOM 622 C CA . LEU A 1 82 ? 4.149 -0.428 -16.900 1.00 92.12 82 LEU A CA 1
ATOM 623 C C . LEU A 1 82 ? 3.460 0.884 -16.525 1.00 92.12 82 LEU A C 1
ATOM 625 O O . LEU A 1 82 ? 2.241 1.013 -16.611 1.00 92.12 82 LEU A O 1
ATOM 629 N N . LEU A 1 83 ? 4.263 1.870 -16.142 1.00 89.50 83 LEU A N 1
ATOM 630 C CA . LEU A 1 83 ? 3.783 3.188 -15.784 1.00 89.50 83 LEU A CA 1
ATOM 631 C C . LEU A 1 83 ? 3.517 4.003 -17.053 1.00 89.50 83 LEU A C 1
ATOM 633 O O . LEU A 1 83 ? 4.445 4.497 -17.690 1.00 89.50 83 LEU A O 1
ATOM 637 N N . THR A 1 84 ? 2.243 4.151 -17.406 1.00 87.12 84 THR A N 1
ATOM 638 C CA . THR A 1 84 ? 1.779 4.994 -18.524 1.00 87.12 84 THR A CA 1
ATOM 639 C C . THR A 1 84 ? 1.112 6.291 -18.050 1.00 87.12 84 THR A C 1
ATOM 641 O O . THR A 1 84 ? 0.600 7.048 -18.870 1.00 87.12 84 THR A O 1
ATOM 644 N N . GLY A 1 85 ? 1.093 6.546 -16.735 1.00 88.00 85 GLY A N 1
ATOM 645 C CA . GLY A 1 85 ? 0.398 7.667 -16.100 1.00 88.00 85 GLY A CA 1
ATOM 646 C C . GLY A 1 85 ? 0.478 7.600 -14.572 1.00 88.00 85 GLY A C 1
ATOM 647 O O . GLY A 1 85 ? 1.573 7.547 -14.018 1.00 88.00 85 GLY A O 1
ATOM 648 N N . ALA A 1 86 ? -0.671 7.594 -13.891 1.00 86.44 86 ALA A N 1
ATOM 649 C CA . ALA A 1 86 ? -0.731 7.329 -12.453 1.00 86.44 86 ALA A CA 1
ATOM 650 C C . ALA A 1 86 ? -0.375 5.856 -12.142 1.00 86.44 86 ALA A C 1
ATOM 652 O O . ALA A 1 86 ? -0.608 4.988 -12.990 1.00 86.44 86 ALA A O 1
ATOM 653 N N . PRO A 1 87 ? 0.166 5.547 -10.947 1.00 87.19 87 PRO A N 1
ATOM 654 C CA . PRO A 1 87 ? 0.389 4.167 -10.522 1.00 87.19 87 PRO A CA 1
ATOM 655 C C . PRO A 1 87 ? -0.902 3.342 -10.576 1.00 87.19 87 PRO A C 1
ATOM 657 O O . PRO A 1 87 ? -1.962 3.801 -10.149 1.00 87.19 87 PRO A O 1
ATOM 660 N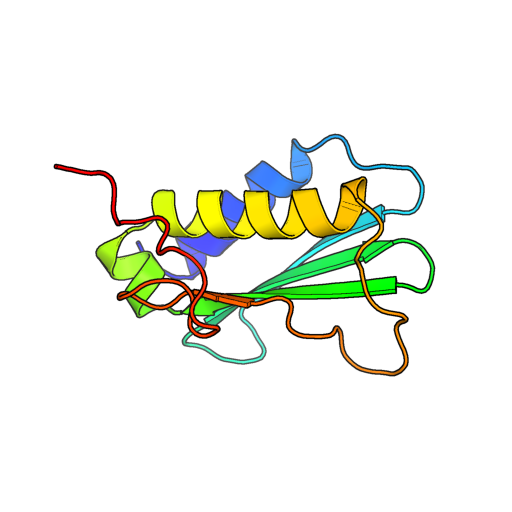 N . VAL A 1 88 ? -0.811 2.110 -11.079 1.00 92.88 88 VAL A N 1
ATOM 661 C CA . VAL A 1 88 ? -1.966 1.206 -11.168 1.00 92.88 88 VAL A CA 1
ATOM 662 C C . VAL A 1 88 ? -2.322 0.680 -9.781 1.00 92.88 88 VAL A C 1
ATOM 664 O O . VAL A 1 88 ? -1.443 0.241 -9.039 1.00 92.88 88 VAL A O 1
ATOM 667 N N . GLN A 1 89 ? -3.607 0.690 -9.425 1.00 93.62 89 GLN A N 1
ATOM 668 C CA . GLN A 1 89 ? -4.054 0.110 -8.161 1.00 93.62 89 GLN A CA 1
ATOM 669 C C . GLN A 1 89 ? -3.901 -1.415 -8.192 1.00 93.62 89 GLN A C 1
ATOM 671 O O . GLN A 1 89 ? -4.582 -2.103 -8.946 1.00 93.62 89 GLN A O 1
ATOM 676 N N . LEU A 1 90 ? -3.014 -1.931 -7.345 1.00 94.50 90 LEU A N 1
ATOM 677 C CA . LEU A 1 90 ? -2.740 -3.359 -7.165 1.00 94.50 90 LEU A CA 1
ATOM 678 C C . LEU A 1 90 ? -3.736 -4.028 -6.209 1.00 94.50 90 LEU A C 1
ATOM 680 O O . LEU A 1 90 ? -3.857 -5.248 -6.187 1.00 94.50 90 LEU A O 1
ATOM 684 N N . GLY A 1 91 ? -4.411 -3.229 -5.384 1.00 94.62 91 GLY A N 1
ATOM 685 C CA . GLY A 1 91 ? -5.439 -3.678 -4.457 1.00 94.62 91 GLY A CA 1
ATOM 686 C C . GLY A 1 91 ? -5.881 -2.551 -3.530 1.00 94.62 91 GLY A C 1
ATOM 687 O O . GLY A 1 91 ? -5.109 -1.636 -3.239 1.00 94.62 91 GLY A O 1
ATOM 688 N N . MET A 1 92 ? -7.125 -2.632 -3.064 1.00 96.62 92 MET A N 1
ATOM 689 C CA . MET A 1 92 ? -7.646 -1.797 -1.982 1.00 96.62 92 MET A CA 1
ATOM 690 C C . MET A 1 92 ? -8.142 -2.703 -0.859 1.00 96.62 92 MET A C 1
ATOM 692 O O . MET A 1 92 ? -8.905 -3.638 -1.120 1.00 96.62 92 MET A O 1
ATOM 696 N N . LEU A 1 93 ? -7.667 -2.431 0.352 1.00 96.81 93 LEU A N 1
ATOM 697 C CA . LEU A 1 93 ? -7.980 -3.160 1.571 1.00 96.81 93 LEU A CA 1
ATOM 698 C C . LEU A 1 93 ? -8.963 -2.338 2.413 1.00 96.81 93 LEU A C 1
ATOM 700 O O . LEU A 1 93 ? -8.613 -1.238 2.848 1.00 96.81 93 LEU A O 1
ATOM 704 N N . ASP A 1 94 ? -10.176 -2.863 2.590 1.00 96.31 94 ASP A N 1
ATOM 705 C CA . ASP A 1 94 ? -11.227 -2.313 3.454 1.00 96.31 94 ASP A CA 1
ATOM 706 C C . ASP A 1 94 ? -11.382 -3.139 4.746 1.00 96.31 94 ASP A C 1
ATOM 708 O O . ASP A 1 94 ? -10.643 -4.101 4.943 1.00 96.31 94 ASP A O 1
ATOM 712 N N . SER A 1 95 ? -12.307 -2.787 5.647 1.00 95.44 95 SER A N 1
ATOM 713 C CA . SER A 1 95 ? -12.499 -3.511 6.921 1.00 95.44 95 SER A CA 1
ATOM 714 C C . SER A 1 95 ? -12.970 -4.965 6.765 1.00 95.44 95 SER A C 1
ATOM 716 O O . SER A 1 95 ? -12.856 -5.760 7.702 1.00 95.44 95 SER A O 1
ATOM 718 N N . ARG A 1 96 ? -13.462 -5.344 5.579 1.00 94.81 96 ARG A N 1
ATOM 719 C CA . ARG A 1 96 ? -13.898 -6.705 5.232 1.00 94.81 96 ARG A CA 1
ATOM 720 C C . ARG A 1 96 ? -12.776 -7.503 4.563 1.00 94.81 96 ARG A C 1
ATOM 722 O O . ARG A 1 96 ? -12.771 -8.733 4.630 1.00 94.81 96 ARG A O 1
ATOM 729 N N . GLY A 1 97 ? -11.804 -6.829 3.952 1.00 95.94 97 GLY A N 1
ATOM 730 C CA . GLY A 1 97 ? -10.630 -7.438 3.337 1.00 95.94 97 GLY A CA 1
ATOM 731 C C . GLY A 1 97 ? -10.284 -6.814 1.991 1.00 95.94 97 GLY A C 1
ATOM 732 O O . GLY A 1 97 ? -10.458 -5.619 1.763 1.00 95.94 97 GLY A O 1
ATOM 733 N N . TRP A 1 98 ? -9.732 -7.621 1.083 1.00 96.62 98 TRP A N 1
ATOM 734 C CA . TRP A 1 98 ? -9.396 -7.146 -0.255 1.00 96.62 98 TRP A CA 1
ATOM 735 C C . TRP A 1 98 ? -10.651 -6.980 -1.109 1.00 96.62 98 TRP A C 1
ATOM 737 O O . TRP A 1 98 ? -11.444 -7.901 -1.284 1.00 96.62 98 TRP A O 1
ATOM 747 N N . THR A 1 99 ? -10.792 -5.805 -1.708 1.00 94.88 99 THR A N 1
ATOM 748 C CA . THR A 1 99 ? -11.963 -5.436 -2.526 1.00 94.88 99 THR A CA 1
ATOM 749 C C . THR A 1 99 ? -11.999 -6.095 -3.906 1.00 94.88 99 THR A C 1
ATOM 751 O O . THR A 1 99 ? -13.015 -6.040 -4.591 1.00 94.88 99 THR A O 1
ATOM 754 N N . ASP A 1 100 ? -10.909 -6.742 -4.312 1.00 92.81 100 ASP A N 1
ATOM 755 C CA . ASP A 1 100 ? -10.788 -7.477 -5.575 1.00 92.81 100 ASP A CA 1
ATOM 756 C C . ASP A 1 100 ? -11.191 -8.960 -5.462 1.00 92.81 100 ASP A C 1
ATOM 758 O O . ASP A 1 100 ? -11.025 -9.718 -6.416 1.00 92.81 100 ASP A O 1
ATOM 762 N N . GLY A 1 101 ? -11.713 -9.383 -4.303 1.00 88.81 101 GLY A N 1
ATOM 763 C CA . GLY A 1 101 ? -12.136 -10.763 -4.048 1.00 88.81 101 GLY A CA 1
ATOM 764 C C . GLY A 1 101 ? -11.008 -11.707 -3.622 1.00 88.81 101 GLY A C 1
ATOM 765 O O . GLY A 1 101 ? -11.257 -12.895 -3.420 1.00 88.81 101 GLY A O 1
ATOM 766 N N . SER A 1 102 ? -9.780 -11.206 -3.456 1.00 92.50 102 SER A N 1
ATOM 767 C CA . SER A 1 102 ? -8.691 -11.988 -2.862 1.00 92.50 102 SER A CA 1
ATOM 768 C C . SER A 1 102 ? -9.005 -12.366 -1.411 1.00 92.50 102 SER A C 1
ATOM 770 O O . SER A 1 102 ? -9.747 -11.672 -0.716 1.00 92.50 102 SER A O 1
ATOM 772 N N . VAL A 1 103 ? -8.390 -13.451 -0.929 1.00 91.06 103 VAL A N 1
ATOM 773 C CA . VAL A 1 103 ? -8.552 -13.931 0.454 1.00 91.06 103 VAL A CA 1
ATOM 774 C C . VAL A 1 103 ? -8.287 -12.799 1.446 1.00 91.06 103 VAL A C 1
ATOM 776 O O . VAL A 1 103 ? -7.211 -12.199 1.430 1.00 91.06 103 VAL A O 1
ATOM 779 N N . SER A 1 104 ? -9.259 -12.516 2.316 1.00 91.88 104 SER A N 1
ATOM 780 C CA . SER A 1 104 ? -9.130 -11.446 3.304 1.00 91.88 104 SER A CA 1
ATOM 781 C C . SER A 1 104 ? -7.988 -11.758 4.282 1.00 91.88 104 SER A C 1
ATOM 783 O O . SER A 1 104 ? -7.936 -12.870 4.825 1.00 91.88 104 SER A O 1
ATOM 785 N N . PRO A 1 105 ? -7.079 -10.800 4.549 1.00 92.06 105 PRO A N 1
ATOM 786 C CA . PRO A 1 105 ? -5.970 -11.012 5.476 1.00 92.06 105 PRO A CA 1
ATOM 787 C C . PRO A 1 105 ? -6.431 -11.127 6.937 1.00 92.06 105 PRO A C 1
ATOM 789 O O . PRO A 1 105 ? -5.628 -11.454 7.806 1.00 92.06 105 PRO A O 1
ATOM 792 N N . TYR A 1 106 ? -7.712 -10.870 7.214 1.00 88.88 106 TYR A N 1
ATOM 793 C CA . TYR A 1 106 ? -8.304 -10.933 8.551 1.00 88.88 106 TYR A CA 1
ATOM 794 C C . TYR A 1 106 ? -8.922 -12.303 8.873 1.00 88.88 106 TYR A C 1
ATOM 796 O O . TYR A 1 106 ? -9.305 -12.548 10.010 1.00 88.88 106 TYR A O 1
ATOM 804 N N . SER A 1 107 ? -9.002 -13.208 7.891 1.00 76.44 107 SER A N 1
ATOM 805 C CA . SER A 1 107 ? -9.802 -14.445 7.968 1.00 76.44 107 SER A CA 1
ATOM 806 C C . SER A 1 107 ? -9.256 -15.540 8.898 1.00 76.44 107 SER A C 1
ATOM 808 O O . SER A 1 107 ? -9.900 -16.572 9.027 1.00 76.44 107 SER A O 1
ATOM 810 N N . ASN A 1 108 ? -8.087 -15.355 9.520 1.00 56.59 108 ASN A N 1
ATOM 811 C CA . ASN A 1 108 ? -7.370 -16.420 10.243 1.00 56.59 108 ASN A CA 1
ATOM 812 C C . ASN A 1 108 ? -7.179 -16.160 11.751 1.00 56.59 108 ASN A C 1
ATOM 814 O O . ASN A 1 108 ? -6.300 -16.759 12.360 1.00 56.59 108 ASN A O 1
ATOM 818 N N . ASP A 1 109 ? -7.998 -15.303 12.362 1.00 51.91 109 ASP A N 1
ATOM 819 C CA . ASP A 1 109 ? -8.036 -15.111 13.824 1.00 51.91 109 ASP A CA 1
ATOM 820 C C . ASP A 1 109 ? -9.196 -15.900 14.467 1.00 51.91 109 ASP A C 1
ATOM 822 O O . ASP A 1 109 ? -9.997 -15.358 15.227 1.00 51.91 109 ASP A O 1
ATOM 826 N N . SER A 1 110 ? -9.336 -17.179 14.109 1.00 40.84 110 SER A N 1
ATOM 827 C CA . SER A 1 110 ? -10.255 -18.120 14.779 1.00 40.84 110 SER A CA 1
ATOM 828 C C . SER A 1 110 ? -9.482 -19.114 15.629 1.00 40.84 110 SER A C 1
ATOM 830 O O . SER A 1 110 ? -8.484 -19.659 15.106 1.00 40.84 110 SER A O 1
#

Radius of gyration: 13.18 Å; chains: 1; bounding box: 32×32×33 Å

Organism: Deinococcus deserti (strain DSM 17065 / CIP 109153 / LMG 22923 / VCD115) (NCBI:txid546414)

Foldseek 3Di:
DADVVLQVVLVVVQVPDDAPPQKHWHWDCVVDVQWIWIKIDHPQFIAIEIEGRQLCVQPNVLSSVVSVVQVVCCRVVVVGHGPPDDHHYSFYAHNVATPVPPDRSVPPPD

pLDDT: mean 91.28, std 8.82, range [40.84, 96.94]

Secondary structure (DSSP, 8-state):
--HHHHHHHHHHHHHH--PPTTEEEEEE-TT-TTEEEEEEEETTEEEEEEEEHHHHHHHTHHHHHHHHHHHHHHHHTT-PPB-SSSPEEEEEEETTEETTSPPPTTTT--

Sequence (110 aa):
MDLPAAKQVVQQIINDLSLPDGTRLGVDVDANPDRLNIIAISGRRAGVVVITKEALEDHGHKAINAAIERLRRAIYDKDLPLLTGAPVQLGMLDSRGWTDGSVSPYSNDS